Protein AF-A0AAN5DHG9-F1 (afdb_monomer_lite)

Structure (mmCIF, N/CA/C/O backbone):
data_AF-A0AAN5DHG9-F1
#
_entry.id   AF-A0AAN5DHG9-F1
#
loop_
_atom_site.group_PDB
_atom_site.id
_atom_site.type_symbol
_atom_site.label_atom_id
_atom_site.label_alt_id
_atom_site.label_comp_id
_atom_site.label_asym_id
_atom_site.label_entity_id
_atom_site.label_seq_id
_atom_site.pdbx_PDB_ins_code
_atom_site.Cartn_x
_atom_site.Cartn_y
_atom_site.Cartn_z
_atom_site.occupancy
_atom_site.B_iso_or_equiv
_atom_site.auth_seq_id
_atom_site.auth_comp_id
_atom_site.auth_asym_id
_atom_site.auth_atom_id
_atom_site.pdbx_PDB_model_num
ATOM 1 N N . CYS A 1 1 ? 14.564 15.124 -11.199 1.00 35.00 1 CYS A N 1
ATOM 2 C CA . CYS A 1 1 ? 15.441 14.955 -10.021 1.00 35.00 1 CYS A CA 1
ATOM 3 C C . CYS A 1 1 ? 16.744 14.303 -10.458 1.00 35.00 1 CYS A C 1
ATOM 5 O O . CYS A 1 1 ? 16.698 13.201 -10.985 1.00 35.00 1 CYS A O 1
ATOM 7 N N . SER A 1 2 ? 17.873 15.003 -10.308 1.00 35.84 2 SER A N 1
ATOM 8 C CA . SER A 1 2 ? 19.203 14.495 -10.669 1.00 35.84 2 SER A CA 1
ATOM 9 C C . SER A 1 2 ? 19.631 13.360 -9.742 1.00 35.84 2 SER A C 1
ATOM 11 O O . SER A 1 2 ? 19.879 13.602 -8.563 1.00 35.84 2 SER A O 1
ATOM 13 N N . SER A 1 3 ? 19.772 12.148 -10.279 1.00 39.44 3 SER A N 1
ATOM 14 C CA . SER A 1 3 ? 20.595 11.102 -9.669 1.00 39.44 3 SER A CA 1
ATOM 15 C C . SER A 1 3 ? 21.993 11.170 -10.281 1.00 39.44 3 SER 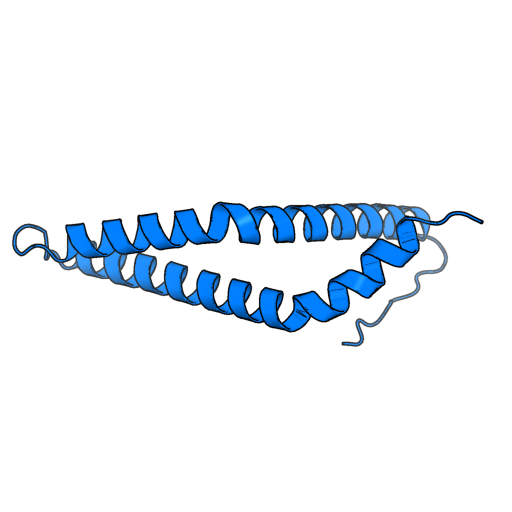A C 1
ATOM 17 O O . SER A 1 3 ? 22.143 11.076 -11.500 1.00 39.44 3 SER A O 1
ATOM 19 N N . LEU A 1 4 ? 23.007 11.355 -9.439 1.00 44.12 4 LEU A N 1
ATOM 20 C CA . LEU A 1 4 ? 24.419 11.328 -9.816 1.00 44.12 4 LEU A CA 1
ATOM 21 C C . LEU A 1 4 ? 24.761 9.962 -10.429 1.00 44.12 4 LEU A C 1
ATOM 23 O O . LEU A 1 4 ? 24.837 8.958 -9.725 1.00 44.12 4 LEU A O 1
ATOM 27 N N . VAL A 1 5 ? 24.949 9.932 -11.749 1.00 52.00 5 VAL A N 1
ATOM 28 C CA . VAL A 1 5 ? 25.437 8.758 -12.479 1.00 52.00 5 VAL A CA 1
ATOM 29 C C . VAL A 1 5 ? 26.946 8.682 -12.255 1.00 52.00 5 VAL A C 1
ATOM 31 O O . VAL A 1 5 ? 27.718 9.397 -12.890 1.00 52.00 5 VAL A O 1
ATOM 34 N N . PHE A 1 6 ? 27.365 7.848 -11.306 1.00 44.22 6 PHE A N 1
ATOM 35 C CA . PHE A 1 6 ? 28.765 7.465 -11.140 1.00 44.22 6 PHE A CA 1
ATOM 36 C C . PHE A 1 6 ? 29.171 6.623 -12.362 1.00 44.22 6 PHE A C 1
ATOM 38 O O . PHE A 1 6 ? 28.778 5.466 -12.479 1.00 44.22 6 PHE A O 1
ATOM 45 N N . GLN A 1 7 ? 29.910 7.209 -13.308 1.00 47.81 7 GLN A N 1
ATOM 46 C CA . GLN A 1 7 ? 30.444 6.477 -14.459 1.00 47.81 7 GLN A CA 1
ATOM 47 C C . GLN A 1 7 ? 31.719 5.720 -14.053 1.00 47.81 7 GLN A C 1
ATOM 49 O O . GLN A 1 7 ? 32.805 6.297 -14.022 1.00 47.81 7 GLN A O 1
ATOM 54 N N . LEU A 1 8 ? 31.595 4.422 -13.747 1.00 52.22 8 LEU A N 1
ATOM 55 C CA . LEU A 1 8 ? 32.736 3.501 -13.696 1.00 52.22 8 LEU A CA 1
ATOM 56 C C . LEU A 1 8 ? 32.983 2.909 -15.094 1.00 52.22 8 LEU A C 1
ATOM 58 O O . LEU A 1 8 ? 32.178 2.145 -15.617 1.00 52.22 8 LEU A O 1
ATOM 62 N N . SER A 1 9 ? 34.136 3.251 -15.670 1.00 51.41 9 SER A N 1
ATOM 63 C CA . SER A 1 9 ? 34.564 3.004 -17.061 1.00 51.41 9 SER A CA 1
ATOM 64 C C . SER A 1 9 ? 34.780 1.525 -17.462 1.00 51.41 9 SER A C 1
ATOM 66 O O . SER A 1 9 ? 35.195 1.253 -18.582 1.00 51.41 9 SER A O 1
ATOM 68 N N . ASN A 1 10 ? 34.538 0.545 -16.580 1.00 52.59 10 ASN A N 1
ATOM 69 C CA . ASN A 1 10 ? 34.810 -0.873 -16.883 1.00 52.59 10 ASN A CA 1
ATOM 70 C C . ASN A 1 10 ? 33.787 -1.873 -16.300 1.00 52.59 10 ASN A C 1
ATOM 72 O O . ASN A 1 10 ? 33.994 -3.078 -16.382 1.00 52.59 10 ASN A O 1
ATOM 76 N N . GLU A 1 11 ? 32.675 -1.386 -15.733 1.00 55.12 11 GLU A N 1
ATOM 77 C CA . GLU A 1 11 ? 31.570 -2.219 -15.215 1.00 55.12 11 GLU A CA 1
ATOM 78 C C . GLU A 1 11 ? 30.232 -1.922 -15.917 1.00 55.12 11 GLU A C 1
ATOM 80 O O . GLU A 1 11 ? 29.157 -2.190 -15.377 1.00 55.12 11 GLU A O 1
ATOM 85 N N . SER A 1 12 ? 30.282 -1.350 -17.127 1.00 65.12 12 SER A N 1
ATOM 86 C CA . SER A 1 12 ? 29.091 -0.834 -17.816 1.00 65.12 12 SER A CA 1
ATOM 87 C C . SER A 1 12 ? 28.023 -1.906 -18.019 1.00 65.12 12 SER A C 1
ATOM 89 O O . SER A 1 12 ? 26.863 -1.649 -17.743 1.00 65.12 12 SER A O 1
ATOM 91 N N . THR A 1 13 ? 28.397 -3.136 -18.382 1.00 68.25 13 THR A N 1
ATOM 92 C CA . THR A 1 13 ? 27.425 -4.210 -18.639 1.00 68.25 13 THR A CA 1
ATOM 93 C C . THR A 1 13 ? 26.659 -4.623 -17.383 1.00 68.25 13 THR A C 1
ATOM 95 O O . THR A 1 13 ? 25.461 -4.877 -17.445 1.00 68.25 13 THR A O 1
ATOM 98 N N . VAL A 1 14 ? 27.328 -4.685 -16.227 1.00 73.50 14 VAL A N 1
ATOM 99 C CA . VAL A 1 14 ? 26.668 -5.028 -14.957 1.00 73.50 14 VAL A CA 1
ATOM 100 C C . VAL A 1 14 ? 25.752 -3.884 -14.533 1.00 73.50 14 VAL A C 1
ATOM 102 O O . VAL A 1 14 ? 24.614 -4.123 -14.137 1.00 73.50 14 VAL A O 1
ATOM 105 N N . TYR A 1 15 ? 26.217 -2.643 -14.677 1.00 74.81 15 TYR A N 1
ATOM 106 C CA . TYR A 1 15 ? 25.416 -1.458 -14.390 1.00 74.81 15 TYR A CA 1
ATOM 107 C C . TYR A 1 15 ? 24.178 -1.351 -15.294 1.00 74.81 15 TYR A C 1
ATOM 109 O O . TYR A 1 15 ? 23.089 -1.070 -14.799 1.00 74.81 15 TYR A O 1
ATOM 117 N N . ASP A 1 16 ? 24.321 -1.629 -16.589 1.00 75.44 16 ASP A N 1
ATOM 118 C CA . ASP A 1 16 ? 23.231 -1.595 -17.566 1.00 75.44 16 ASP A CA 1
ATOM 119 C C . ASP A 1 16 ? 22.184 -2.677 -17.266 1.00 75.44 16 ASP A C 1
ATOM 121 O O . ASP A 1 16 ? 20.991 -2.384 -17.224 1.00 75.44 16 ASP A O 1
ATOM 125 N N . VAL A 1 17 ? 22.614 -3.897 -16.920 1.00 80.50 17 VAL A N 1
ATOM 126 C CA . VAL A 1 17 ? 21.699 -4.972 -16.497 1.00 80.50 17 VAL A CA 1
ATOM 127 C C . VAL A 1 17 ? 20.975 -4.612 -15.197 1.00 80.50 17 VAL A C 1
ATOM 129 O O . VAL A 1 17 ? 19.763 -4.803 -15.093 1.00 80.50 17 VAL A O 1
ATOM 132 N N . LEU A 1 18 ? 21.677 -4.062 -14.200 1.00 79.56 18 LEU A N 1
ATOM 133 C CA . LEU A 1 18 ? 21.047 -3.612 -12.954 1.00 79.56 18 LEU A CA 1
ATOM 134 C C . LEU A 1 18 ?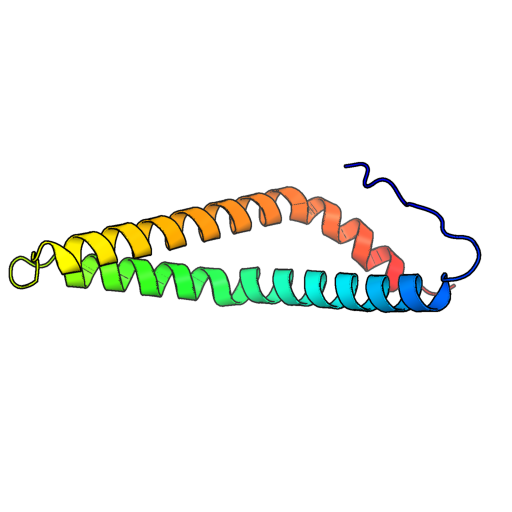 20.038 -2.487 -13.203 1.00 79.56 18 LEU A C 1
ATOM 136 O O . LEU A 1 18 ? 18.990 -2.450 -12.558 1.00 79.56 18 LEU A O 1
ATOM 140 N N . LYS A 1 19 ? 20.335 -1.588 -14.142 1.00 78.31 19 LYS A N 1
ATOM 141 C CA . LYS A 1 19 ? 19.449 -0.493 -14.535 1.00 78.31 19 LYS A CA 1
ATOM 142 C C . LYS A 1 19 ? 18.191 -1.003 -15.237 1.00 78.31 19 LYS A C 1
ATOM 144 O O . LYS A 1 19 ? 17.104 -0.528 -14.917 1.00 78.31 19 LYS A O 1
ATOM 149 N N . ASP A 1 20 ? 18.306 -1.981 -16.128 1.00 77.00 20 ASP A N 1
ATOM 150 C CA . ASP A 1 20 ? 17.150 -2.583 -16.803 1.00 77.00 20 ASP A CA 1
ATOM 151 C C . ASP A 1 20 ? 16.260 -3.366 -15.833 1.00 77.00 20 ASP A C 1
ATOM 153 O O . ASP A 1 20 ? 15.030 -3.258 -15.880 1.00 77.00 20 ASP A O 1
ATOM 157 N N . ILE A 1 21 ? 16.870 -4.087 -14.888 1.00 79.94 21 ILE A N 1
ATOM 158 C CA . ILE A 1 21 ? 16.147 -4.748 -13.797 1.00 79.94 21 ILE A CA 1
ATOM 159 C C . ILE A 1 21 ? 15.413 -3.702 -12.950 1.00 79.94 21 ILE A C 1
ATOM 161 O O . ILE A 1 21 ? 14.214 -3.845 -12.719 1.00 79.94 21 ILE A O 1
ATOM 165 N N . ALA A 1 22 ? 16.095 -2.632 -12.531 1.00 74.88 22 ALA A N 1
ATOM 166 C CA . ALA A 1 22 ? 15.491 -1.565 -11.734 1.00 74.88 22 ALA A CA 1
ATOM 167 C C . ALA A 1 22 ? 14.306 -0.901 -12.454 1.00 74.88 22 ALA A C 1
ATOM 169 O O . ALA A 1 22 ? 13.250 -0.737 -11.849 1.00 74.88 22 ALA A O 1
ATOM 170 N N . ASN A 1 23 ? 14.436 -0.602 -13.751 1.00 75.06 23 ASN A N 1
ATOM 171 C CA . ASN A 1 23 ? 13.346 -0.035 -14.550 1.00 75.06 23 ASN A CA 1
ATOM 172 C C . ASN A 1 23 ? 12.145 -0.989 -14.648 1.00 75.06 23 ASN A C 1
ATOM 174 O O . ASN A 1 23 ? 11.004 -0.562 -14.489 1.00 75.06 23 ASN A O 1
ATOM 178 N N . THR A 1 24 ? 12.397 -2.284 -14.858 1.00 78.00 24 THR A N 1
ATOM 179 C CA . THR A 1 24 ? 11.335 -3.301 -14.945 1.00 78.00 24 THR A CA 1
ATOM 180 C C . THR A 1 24 ? 10.590 -3.445 -13.616 1.00 78.00 24 THR A C 1
ATOM 182 O O . THR A 1 24 ? 9.363 -3.562 -13.591 1.00 78.00 24 THR A O 1
ATOM 185 N N . PHE A 1 25 ? 11.322 -3.419 -12.498 1.00 78.69 25 PHE A N 1
ATOM 186 C CA . PHE A 1 25 ? 10.727 -3.449 -11.164 1.00 78.69 25 PHE A CA 1
ATOM 187 C C . PHE A 1 25 ? 9.928 -2.185 -10.860 1.00 78.69 25 PHE A C 1
ATOM 189 O O . PHE A 1 25 ? 8.849 -2.302 -10.284 1.00 78.69 25 PHE A O 1
ATOM 196 N N . ASP A 1 26 ? 10.415 -1.009 -11.257 1.00 76.62 26 ASP A N 1
ATOM 197 C CA . ASP A 1 26 ? 9.695 0.252 -11.077 1.00 76.62 26 ASP A CA 1
ATOM 198 C C . ASP A 1 26 ? 8.366 0.245 -11.845 1.00 76.62 26 ASP A C 1
ATOM 200 O O . ASP A 1 26 ? 7.328 0.549 -11.257 1.00 76.62 26 ASP A O 1
ATOM 204 N N . ASP A 1 27 ? 8.358 -0.179 -13.113 1.00 74.25 27 ASP A N 1
ATOM 205 C CA . ASP A 1 27 ? 7.125 -0.278 -13.905 1.00 74.25 27 ASP A CA 1
ATOM 206 C C . ASP A 1 27 ? 6.140 -1.282 -13.289 1.00 74.25 27 ASP A C 1
ATOM 208 O O . ASP A 1 27 ? 4.965 -0.965 -13.078 1.00 74.25 27 ASP A O 1
ATOM 212 N N . PHE A 1 28 ? 6.614 -2.482 -12.927 1.00 81.88 28 PHE A N 1
ATOM 213 C CA . PHE A 1 28 ? 5.783 -3.478 -12.246 1.00 81.88 28 PHE A CA 1
ATOM 214 C C . PHE A 1 28 ? 5.215 -2.938 -10.930 1.00 81.88 28 PHE A C 1
ATOM 216 O O . PHE A 1 28 ? 4.035 -3.137 -10.639 1.00 81.88 28 PHE A O 1
ATOM 223 N N . PHE A 1 29 ? 6.032 -2.236 -10.144 1.00 79.50 29 PHE A N 1
ATOM 224 C CA . PHE A 1 29 ? 5.624 -1.660 -8.871 1.00 79.50 29 PHE A CA 1
ATOM 225 C C . PHE A 1 29 ? 4.550 -0.587 -9.054 1.00 79.50 29 PHE A C 1
ATOM 227 O O . PHE A 1 29 ? 3.592 -0.564 -8.285 1.00 79.50 29 PHE A O 1
ATOM 234 N N . VAL A 1 30 ? 4.658 0.261 -10.081 1.00 78.38 30 VAL A N 1
ATOM 235 C CA . VAL A 1 30 ? 3.641 1.275 -10.400 1.00 78.38 30 VAL A CA 1
ATOM 236 C C . VAL A 1 30 ? 2.306 0.616 -10.739 1.00 78.38 30 VAL A C 1
ATOM 238 O O . VAL A 1 30 ? 1.292 0.970 -10.136 1.00 78.38 30 VAL A O 1
ATOM 241 N N . TYR A 1 31 ? 2.289 -0.375 -11.637 1.00 79.44 31 TYR A N 1
ATOM 242 C CA . TYR A 1 31 ? 1.056 -1.099 -11.969 1.00 79.44 31 TYR A CA 1
ATOM 243 C C . TYR A 1 31 ? 0.491 -1.844 -10.756 1.00 79.44 31 TYR A C 1
ATOM 245 O O . TYR A 1 31 ? -0.710 -1.784 -10.494 1.00 79.44 31 TYR A O 1
ATOM 253 N N . PHE A 1 32 ? 1.347 -2.510 -9.981 1.00 82.50 32 PHE A N 1
ATOM 254 C CA . PHE A 1 32 ? 0.937 -3.200 -8.765 1.00 82.50 32 PHE A CA 1
ATOM 255 C C . PHE A 1 32 ? 0.294 -2.236 -7.767 1.00 82.50 32 PHE A C 1
ATOM 257 O O . PHE A 1 32 ? -0.774 -2.533 -7.241 1.00 82.50 32 PHE A O 1
ATOM 264 N N . LEU A 1 33 ? 0.894 -1.069 -7.529 1.00 81.69 33 LEU A N 1
ATOM 265 C CA . LEU A 1 33 ? 0.357 -0.090 -6.590 1.00 81.69 33 LEU A CA 1
ATOM 266 C C . LEU A 1 33 ? -0.988 0.475 -7.074 1.00 81.69 33 LEU A C 1
ATOM 268 O O . LEU A 1 33 ? -1.939 0.523 -6.305 1.00 81.69 33 LEU A O 1
ATOM 272 N N . LEU A 1 34 ? -1.103 0.792 -8.363 1.00 80.50 34 LEU A N 1
ATOM 273 C CA . LEU A 1 34 ? -2.308 1.366 -8.967 1.00 80.50 34 LEU A CA 1
ATOM 274 C C . LEU A 1 34 ? -3.511 0.409 -8.897 1.00 80.50 34 LEU A C 1
ATOM 276 O O . LEU A 1 34 ? -4.628 0.833 -8.605 1.00 80.50 34 LEU A O 1
ATOM 280 N N . PHE A 1 35 ? -3.289 -0.891 -9.121 1.00 83.69 35 PHE A N 1
ATOM 281 C CA . PHE A 1 35 ? -4.359 -1.892 -9.076 1.00 83.69 35 PHE A CA 1
ATOM 282 C C . PHE A 1 35 ? -4.584 -2.487 -7.684 1.00 83.69 35 PHE A C 1
ATOM 284 O O . PHE A 1 35 ? -5.732 -2.661 -7.286 1.00 83.69 35 PHE A O 1
ATOM 291 N N . VAL A 1 36 ? -3.526 -2.817 -6.940 1.00 86.00 36 VAL A N 1
ATOM 292 C CA . VAL A 1 36 ? -3.601 -3.540 -5.655 1.00 86.00 36 VAL A CA 1
ATOM 293 C C . VAL A 1 36 ? -3.657 -2.584 -4.459 1.00 86.00 36 VAL A C 1
ATOM 295 O O . VAL A 1 36 ? -4.296 -2.901 -3.454 1.00 86.00 36 VAL A O 1
ATOM 298 N N . GLY A 1 37 ? -3.061 -1.395 -4.567 1.00 84.81 37 GLY A N 1
ATOM 299 C CA . GLY A 1 37 ? -3.058 -0.358 -3.529 1.00 84.81 37 GLY A CA 1
ATOM 300 C C . GLY A 1 37 ? -4.452 -0.022 -2.990 1.00 84.81 37 GLY A C 1
ATOM 301 O O . GLY A 1 37 ? -4.652 -0.124 -1.773 1.00 84.81 37 GLY A O 1
ATOM 302 N N . PRO A 1 38 ? -5.461 0.245 -3.845 1.00 85.19 38 PRO A N 1
ATOM 303 C CA . PRO A 1 38 ? -6.826 0.507 -3.394 1.00 85.19 38 PRO A CA 1
ATOM 304 C C . PRO A 1 38 ? -7.423 -0.638 -2.563 1.00 85.19 38 PRO A C 1
ATOM 306 O O . PRO A 1 38 ? -8.065 -0.391 -1.541 1.00 85.19 38 PRO A O 1
ATOM 309 N N . PHE A 1 39 ? -7.172 -1.899 -2.937 1.00 90.12 39 PHE A N 1
ATOM 310 C CA . PHE A 1 39 ? -7.650 -3.057 -2.172 1.00 90.12 39 PHE A CA 1
ATOM 311 C C . PHE A 1 39 ? -6.977 -3.160 -0.802 1.00 90.12 39 PHE A C 1
ATOM 313 O O . PHE A 1 39 ? -7.648 -3.468 0.184 1.00 90.12 39 PHE A O 1
ATOM 320 N N . ILE A 1 40 ? -5.677 -2.862 -0.717 1.00 89.06 40 ILE A N 1
ATOM 321 C CA . ILE A 1 40 ? -4.943 -2.849 0.555 1.00 89.06 40 ILE A CA 1
ATOM 322 C C . ILE A 1 40 ? -5.488 -1.752 1.480 1.00 89.06 40 ILE A C 1
ATOM 324 O O . ILE A 1 40 ? -5.654 -1.986 2.680 1.00 89.06 40 ILE A O 1
ATOM 328 N N . VAL A 1 41 ? -5.816 -0.573 0.942 1.00 90.00 41 VAL A N 1
ATOM 329 C CA . VAL A 1 41 ? -6.438 0.513 1.718 1.00 90.00 41 VAL A CA 1
ATOM 330 C C . VAL A 1 41 ? -7.806 0.079 2.246 1.00 90.00 41 VAL A C 1
ATOM 332 O O . VAL A 1 41 ? -8.069 0.216 3.440 1.00 90.00 41 VAL A O 1
ATOM 335 N N . VAL A 1 42 ? -8.660 -0.510 1.403 1.00 92.19 42 VAL A N 1
ATOM 336 C CA . VAL A 1 42 ? -9.984 -1.001 1.823 1.00 92.19 42 VAL A CA 1
ATOM 337 C C . VAL A 1 42 ? -9.863 -2.074 2.908 1.00 92.19 42 VAL A C 1
ATOM 339 O O . VAL A 1 42 ? -10.569 -2.006 3.916 1.00 92.19 42 VAL A O 1
ATOM 342 N N . ALA A 1 43 ? -8.944 -3.030 2.752 1.00 91.62 43 ALA A N 1
ATOM 343 C CA . ALA A 1 43 ? -8.711 -4.082 3.738 1.00 91.62 43 ALA A CA 1
ATOM 344 C C . ALA A 1 43 ? -8.258 -3.516 5.095 1.00 91.62 43 ALA A C 1
ATOM 346 O O . ALA A 1 43 ? -8.779 -3.915 6.139 1.00 91.62 43 ALA A O 1
ATOM 347 N N . ASN A 1 44 ? -7.342 -2.544 5.095 1.00 91.56 44 ASN A N 1
ATOM 348 C CA . ASN A 1 44 ? -6.865 -1.898 6.318 1.00 91.56 44 ASN A CA 1
ATOM 349 C C . ASN A 1 44 ? -7.943 -1.021 6.978 1.00 91.56 44 ASN A C 1
ATOM 351 O O . ASN A 1 44 ? -8.074 -1.027 8.203 1.00 91.56 44 ASN A O 1
ATOM 355 N N . VAL A 1 45 ? -8.773 -0.319 6.198 1.00 91.38 45 VAL A N 1
ATOM 356 C CA . VAL A 1 45 ? -9.936 0.419 6.724 1.00 91.38 45 VAL A CA 1
ATOM 357 C C . VAL A 1 45 ? -10.949 -0.533 7.359 1.00 91.38 45 VAL A C 1
ATOM 359 O O . VAL A 1 45 ? -11.456 -0.260 8.448 1.00 91.38 45 VAL A O 1
ATOM 362 N N . PHE A 1 46 ? -11.202 -1.682 6.733 1.00 92.69 46 PHE A N 1
ATOM 363 C CA . PHE A 1 46 ? -12.077 -2.709 7.290 1.00 92.69 46 PHE A CA 1
ATOM 364 C C . PHE A 1 46 ? -11.516 -3.302 8.591 1.00 92.69 46 PHE A C 1
ATOM 366 O O . PHE A 1 46 ? -12.250 -3.443 9.572 1.00 92.69 46 PHE A O 1
ATOM 373 N N . ALA A 1 47 ? -10.208 -3.568 8.648 1.00 89.75 47 ALA A N 1
ATOM 374 C CA . ALA A 1 47 ? -9.534 -4.013 9.865 1.00 89.75 47 ALA A CA 1
ATOM 375 C C . ALA A 1 47 ? -9.669 -2.980 10.997 1.00 89.75 47 ALA A C 1
ATOM 377 O O . ALA A 1 47 ? -10.059 -3.334 12.110 1.00 89.75 47 ALA A O 1
ATOM 378 N N . MET A 1 48 ? -9.445 -1.692 10.709 1.00 89.75 48 MET A N 1
ATOM 379 C CA . MET A 1 48 ? -9.665 -0.614 11.681 1.00 89.75 48 MET A CA 1
ATOM 380 C C . MET A 1 48 ? -11.116 -0.562 12.171 1.00 89.75 48 MET A C 1
ATOM 382 O O . MET A 1 48 ? -11.355 -0.406 13.370 1.00 89.75 48 MET A O 1
ATOM 386 N N . PHE A 1 49 ? -12.094 -0.738 11.276 1.00 89.69 49 PHE A N 1
ATOM 387 C CA . PHE A 1 49 ? -13.508 -0.755 11.649 1.00 89.69 49 PHE A CA 1
ATOM 388 C C . PHE A 1 49 ? -13.830 -1.906 12.612 1.00 89.69 49 PHE A C 1
ATOM 390 O O . PHE A 1 49 ? -14.488 -1.687 13.633 1.00 89.69 49 PHE A O 1
ATOM 397 N N . ILE A 1 50 ? -13.319 -3.112 12.350 1.00 89.06 50 ILE A N 1
ATOM 398 C CA . ILE A 1 50 ? -13.499 -4.270 13.238 1.00 89.06 50 ILE A CA 1
ATOM 399 C C . ILE A 1 50 ? -12.847 -4.019 14.601 1.00 89.06 50 ILE A C 1
ATOM 401 O O . ILE A 1 50 ? -13.490 -4.219 15.633 1.00 89.06 50 ILE A O 1
ATOM 405 N N . LEU A 1 51 ? -11.603 -3.536 14.616 1.00 86.50 51 LEU A N 1
ATOM 406 C CA . LEU A 1 51 ? -10.844 -3.284 15.845 1.00 86.50 51 LEU A CA 1
ATOM 407 C C . LEU A 1 51 ? -11.439 -2.144 16.689 1.00 86.50 51 LEU A C 1
ATOM 409 O O . LEU A 1 51 ? -11.238 -2.100 17.901 1.00 86.50 51 LEU A O 1
ATOM 413 N N . SER A 1 52 ? -12.218 -1.241 16.083 1.00 82.38 52 SER A N 1
ATOM 414 C CA . SER A 1 52 ? -12.882 -0.139 16.794 1.00 82.38 52 SER A CA 1
ATOM 415 C C . SER A 1 52 ? -14.082 -0.571 17.658 1.00 82.38 52 SER A C 1
ATOM 417 O O . SER A 1 52 ? -14.538 0.204 18.518 1.00 82.38 52 SER A O 1
ATOM 419 N N . ARG A 1 53 ? -14.584 -1.805 17.467 1.00 86.56 53 ARG A N 1
ATOM 420 C CA . ARG A 1 53 ? -15.706 -2.372 18.232 1.00 86.56 53 ARG A CA 1
ATOM 421 C C . ARG A 1 53 ? -15.353 -2.492 19.716 1.00 86.56 53 ARG A C 1
ATOM 423 O O . ARG A 1 53 ? -14.243 -2.867 20.078 1.00 86.56 53 ARG A O 1
ATOM 430 N N . LYS A 1 54 ? -16.326 -2.186 20.587 1.00 72.44 54 LYS A N 1
ATOM 431 C CA . LYS A 1 54 ? -16.153 -2.111 22.055 1.00 72.44 54 LYS A CA 1
ATOM 432 C C . LYS A 1 54 ? -15.507 -3.360 22.664 1.00 72.44 54 LYS A C 1
ATOM 434 O O . LYS A 1 54 ? -14.716 -3.225 23.586 1.00 72.44 54 LYS A O 1
ATOM 439 N N . GLU A 1 55 ? -15.819 -4.536 22.132 1.00 77.75 55 GLU A N 1
ATOM 440 C CA . GLU A 1 55 ? -15.338 -5.830 22.635 1.00 77.75 55 GLU A CA 1
ATOM 441 C C . GLU A 1 55 ? -13.850 -6.085 22.350 1.00 77.75 55 GLU A C 1
ATOM 443 O O . GLU A 1 55 ? -13.217 -6.889 23.024 1.00 77.75 55 GLU A O 1
ATOM 448 N N . LEU A 1 56 ? -13.272 -5.374 21.377 1.00 75.44 56 LEU A N 1
ATOM 449 C CA . LEU A 1 56 ? -11.905 -5.573 20.892 1.00 75.44 56 LEU A CA 1
ATOM 450 C C . LEU A 1 56 ? -10.973 -4.405 21.234 1.00 75.44 56 LEU A C 1
ATOM 452 O O . LEU A 1 56 ? -9.829 -4.410 20.785 1.00 75.44 56 LEU A O 1
ATOM 456 N N . ARG A 1 57 ? -11.401 -3.429 22.049 1.00 78.25 57 ARG A N 1
ATOM 457 C CA . ARG A 1 57 ? -10.560 -2.299 22.497 1.00 78.25 57 ARG A CA 1
ATOM 458 C C . ARG A 1 57 ? -9.560 -2.710 23.577 1.00 78.25 57 ARG A C 1
ATOM 460 O O . AR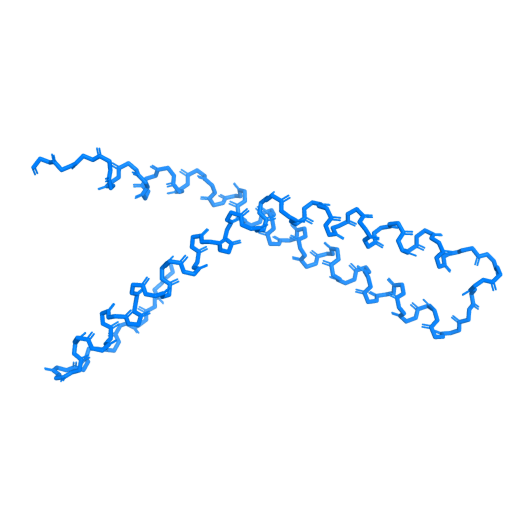G A 1 57 ? -9.571 -2.200 24.693 1.00 78.25 57 ARG A O 1
ATOM 467 N N . THR A 1 58 ? -8.681 -3.639 23.237 1.00 86.25 58 THR A N 1
ATOM 468 C CA . THR A 1 58 ? -7.481 -3.925 24.017 1.00 86.25 58 THR A CA 1
ATOM 469 C C . THR A 1 58 ? -6.353 -2.992 23.560 1.00 86.25 58 THR A C 1
ATOM 471 O O . THR A 1 58 ? -6.336 -2.564 22.401 1.00 86.25 58 THR A O 1
ATOM 474 N N . PRO A 1 59 ? -5.387 -2.660 24.432 1.00 85.00 59 PRO A N 1
ATOM 475 C CA . PRO A 1 59 ? -4.263 -1.797 24.061 1.00 85.00 59 PRO 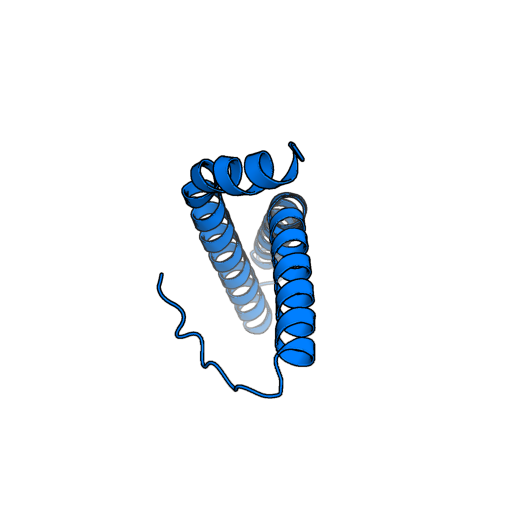A CA 1
ATOM 476 C C . PRO A 1 59 ? -3.462 -2.357 22.873 1.00 85.00 59 PRO A C 1
ATOM 478 O O . PRO A 1 59 ? -3.045 -1.600 22.001 1.00 85.00 59 PRO A O 1
ATOM 481 N N . TYR A 1 60 ? -3.329 -3.683 22.775 1.00 85.25 60 TYR A N 1
ATOM 482 C CA . TYR A 1 60 ? -2.688 -4.355 21.639 1.00 85.25 60 TYR A CA 1
ATOM 483 C C . TYR A 1 60 ? -3.437 -4.131 20.319 1.00 85.25 60 TYR A C 1
ATOM 485 O O . TYR A 1 60 ? -2.832 -3.780 19.308 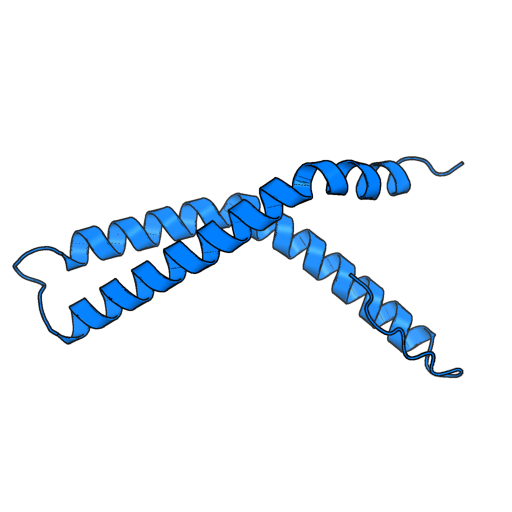1.00 85.25 60 TYR A O 1
ATOM 493 N N . ASN A 1 61 ? -4.763 -4.257 20.330 1.00 86.94 61 ASN A N 1
ATOM 494 C CA . ASN A 1 61 ? -5.594 -4.028 19.147 1.00 86.94 61 ASN A CA 1
ATOM 495 C C . ASN A 1 61 ? -5.594 -2.559 18.708 1.00 86.94 61 ASN A C 1
ATOM 497 O O . ASN A 1 61 ? -5.716 -2.264 17.520 1.00 86.94 61 ASN A O 1
ATOM 501 N N . MET A 1 62 ? -5.396 -1.634 19.649 1.00 84.88 62 MET A N 1
ATOM 502 C CA . MET A 1 62 ? -5.242 -0.215 19.346 1.00 84.88 62 MET A CA 1
ATOM 503 C C . MET A 1 62 ? -3.937 0.066 18.584 1.00 84.88 62 MET A C 1
ATOM 505 O O . MET A 1 62 ? -3.945 0.849 17.637 1.00 84.88 62 MET A O 1
ATOM 509 N N . ILE A 1 63 ? -2.840 -0.624 18.923 1.00 89.94 63 ILE A N 1
ATOM 510 C CA . ILE A 1 63 ? -1.570 -0.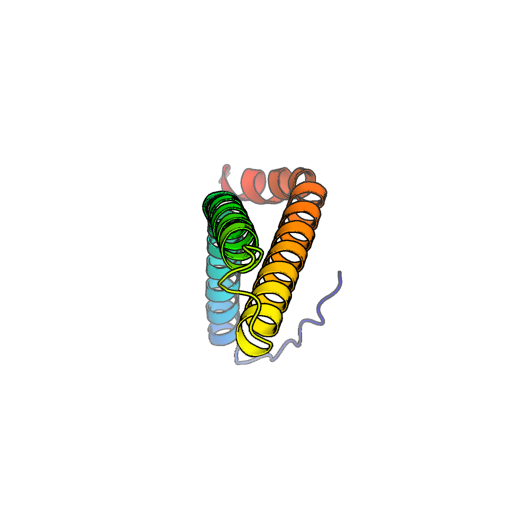544 18.178 1.00 89.94 63 ILE A CA 1
ATOM 511 C C . ILE A 1 63 ? -1.752 -1.069 16.749 1.00 89.94 63 ILE A C 1
ATOM 513 O O . ILE A 1 63 ? -1.305 -0.425 15.800 1.00 89.94 63 ILE A O 1
ATOM 517 N N . PHE A 1 64 ? -2.459 -2.190 16.575 1.00 88.56 64 PHE A N 1
ATOM 518 C CA . PHE A 1 64 ? -2.768 -2.715 15.241 1.00 88.56 64 PHE A CA 1
ATOM 519 C C . PHE A 1 64 ? -3.622 -1.751 14.412 1.00 88.56 64 PHE A C 1
ATOM 521 O O . PHE A 1 64 ? -3.361 -1.575 13.224 1.00 88.56 64 PHE A O 1
ATOM 528 N N . ALA A 1 65 ? -4.587 -1.067 15.031 1.00 88.62 65 ALA A N 1
ATOM 529 C CA . ALA A 1 65 ? -5.379 -0.050 14.346 1.00 88.62 65 ALA A CA 1
ATOM 530 C C . ALA A 1 65 ? -4.523 1.149 13.894 1.00 88.62 65 ALA A C 1
ATOM 532 O O . ALA A 1 65 ? -4.678 1.620 12.771 1.00 88.62 65 ALA A O 1
ATOM 533 N N . VAL A 1 66 ? -3.576 1.609 14.721 1.00 89.62 66 VAL A N 1
ATOM 534 C CA . VAL A 1 66 ? -2.632 2.681 14.348 1.00 89.62 66 VAL A CA 1
ATOM 535 C C . VAL A 1 66 ? -1.686 2.232 13.231 1.00 89.62 66 VAL A C 1
ATOM 537 O O . VAL A 1 66 ? -1.400 3.004 12.318 1.00 89.62 66 VAL A O 1
ATOM 540 N N . MET A 1 67 ? -1.231 0.978 13.255 1.00 91.31 67 MET A N 1
ATOM 541 C CA . MET A 1 67 ? -0.396 0.416 12.191 1.00 91.31 67 MET A CA 1
ATOM 542 C C . MET A 1 67 ? -1.152 0.345 10.857 1.00 91.31 67 MET A C 1
ATOM 544 O O . MET A 1 67 ? -0.609 0.751 9.830 1.00 91.31 67 MET A O 1
ATOM 548 N N . ALA A 1 68 ? -2.410 -0.103 10.879 1.00 90.00 68 ALA A N 1
ATOM 549 C CA . ALA A 1 68 ? -3.278 -0.123 9.703 1.00 90.00 68 ALA A CA 1
ATOM 550 C C . ALA A 1 68 ? -3.535 1.295 9.164 1.00 90.00 68 ALA A C 1
ATOM 552 O O . ALA A 1 68 ? -3.464 1.519 7.956 1.00 90.00 68 ALA A O 1
ATOM 553 N N . LEU A 1 69 ? -3.745 2.275 10.052 1.00 90.69 69 LEU A N 1
ATOM 554 C CA . LEU A 1 69 ? -3.876 3.685 9.677 1.00 90.69 69 LEU A CA 1
ATOM 555 C C . LEU A 1 69 ? -2.612 4.198 8.983 1.00 90.69 69 LEU A C 1
ATOM 557 O O . LEU A 1 69 ? -2.702 4.820 7.926 1.00 90.69 69 LEU A O 1
ATOM 561 N N . ASN A 1 70 ? -1.438 3.913 9.547 1.00 91.94 70 ASN A N 1
ATOM 562 C CA . ASN A 1 70 ? -0.165 4.329 8.966 1.00 91.94 70 ASN A CA 1
ATOM 563 C C . ASN A 1 70 ? 0.038 3.737 7.561 1.00 91.94 70 ASN A C 1
ATOM 565 O O . ASN A 1 70 ? 0.463 4.446 6.651 1.00 91.94 70 ASN A O 1
ATOM 569 N N . GLN A 1 71 ? -0.326 2.465 7.354 1.00 88.81 71 GLN A N 1
ATOM 570 C CA . GLN A 1 71 ? -0.271 1.855 6.024 1.00 88.81 71 GLN A CA 1
ATOM 571 C C . GLN A 1 71 ? -1.233 2.518 5.034 1.00 88.81 71 GLN A C 1
ATOM 573 O O . GLN A 1 71 ? -0.823 2.817 3.913 1.00 88.81 71 GLN A O 1
ATOM 578 N N . CYS A 1 72 ? -2.473 2.812 5.442 1.00 89.25 72 CYS A N 1
ATOM 579 C CA . CYS A 1 72 ? -3.421 3.540 4.595 1.00 89.25 72 CYS A CA 1
ATOM 580 C C . CYS A 1 72 ? -2.869 4.902 4.161 1.00 89.25 72 CYS A C 1
ATOM 582 O O . CYS A 1 72 ? -2.926 5.231 2.979 1.00 89.25 72 CYS A O 1
ATOM 584 N N . VAL A 1 73 ? -2.318 5.683 5.097 1.00 90.00 73 VAL A N 1
ATOM 585 C CA . VAL A 1 73 ? -1.752 7.009 4.801 1.00 90.00 73 VAL A CA 1
ATOM 586 C C . VAL A 1 73 ? -0.568 6.894 3.845 1.00 90.00 73 VAL A C 1
ATOM 588 O O . VAL A 1 73 ? -0.499 7.633 2.868 1.00 90.00 73 VAL A O 1
ATOM 591 N N . HIS A 1 74 ? 0.340 5.948 4.086 1.00 88.81 74 HIS A N 1
ATOM 592 C CA . HIS A 1 74 ? 1.516 5.765 3.241 1.00 88.81 74 HIS A CA 1
ATOM 593 C C . HIS A 1 74 ? 1.145 5.390 1.798 1.00 88.81 74 HIS A C 1
ATOM 595 O O . HIS A 1 74 ? 1.694 5.964 0.857 1.00 88.81 74 HIS A O 1
ATOM 601 N N . ILE A 1 75 ? 0.195 4.464 1.618 1.00 86.69 75 ILE A N 1
ATOM 602 C CA . ILE A 1 75 ? -0.273 4.042 0.289 1.00 86.69 75 ILE A CA 1
ATOM 603 C C . ILE A 1 75 ? -1.007 5.188 -0.407 1.00 86.69 75 ILE A C 1
ATOM 605 O O . ILE A 1 75 ? -0.661 5.514 -1.536 1.00 86.69 75 ILE A O 1
ATOM 609 N N . LEU A 1 76 ? -1.922 5.878 0.282 1.00 84.94 76 LEU A N 1
ATOM 610 C CA . LEU A 1 76 ? -2.636 7.025 -0.288 1.00 84.94 76 LEU A CA 1
ATOM 611 C C . LEU A 1 76 ? -1.686 8.150 -0.714 1.00 84.94 76 LEU A C 1
ATOM 613 O O . LEU A 1 76 ? -1.844 8.709 -1.795 1.00 84.94 76 LEU A O 1
ATOM 617 N N . CYS A 1 77 ? -0.677 8.480 0.097 1.00 86.62 77 CYS A N 1
ATOM 618 C CA . CYS A 1 77 ? 0.323 9.479 -0.279 1.00 86.62 77 CYS A CA 1
ATOM 619 C C . CYS A 1 77 ? 1.108 9.061 -1.530 1.00 86.62 77 CYS A C 1
ATOM 621 O O . CYS A 1 77 ? 1.328 9.894 -2.410 1.00 86.62 77 CYS A O 1
ATOM 623 N N . ARG A 1 78 ? 1.509 7.787 -1.626 1.00 82.00 78 ARG A N 1
ATOM 624 C CA . ARG A 1 78 ? 2.208 7.233 -2.796 1.00 82.00 78 ARG A CA 1
ATOM 625 C C . ARG A 1 78 ? 1.324 7.223 -4.046 1.00 82.00 78 ARG A C 1
ATOM 627 O O . ARG A 1 78 ? 1.799 7.637 -5.100 1.00 82.00 78 ARG A O 1
ATOM 634 N N . ASP A 1 79 ? 0.060 6.828 -3.925 1.00 78.62 79 ASP A N 1
ATOM 635 C CA . ASP A 1 79 ? -0.911 6.831 -5.026 1.00 78.62 79 ASP A CA 1
ATOM 636 C C . ASP A 1 79 ? -1.157 8.251 -5.544 1.00 78.62 79 ASP A C 1
ATOM 638 O O . ASP A 1 79 ? -1.103 8.489 -6.748 1.00 78.62 79 ASP A O 1
ATOM 642 N N . ILE A 1 80 ? -1.340 9.229 -4.646 1.00 80.62 80 ILE A N 1
ATOM 643 C CA . ILE A 1 80 ? -1.507 10.644 -5.015 1.00 80.62 80 ILE A CA 1
ATOM 644 C C . ILE A 1 80 ? -0.255 11.176 -5.723 1.00 80.62 80 ILE A C 1
ATOM 646 O O . ILE A 1 80 ? -0.362 11.883 -6.725 1.00 80.62 80 ILE A O 1
ATOM 650 N N . GLN A 1 81 ? 0.941 10.843 -5.228 1.00 81.06 81 GLN A N 1
ATOM 651 C CA . GLN A 1 81 ? 2.196 11.220 -5.884 1.00 81.06 81 GLN A CA 1
ATOM 652 C C . GLN A 1 81 ? 2.292 10.624 -7.289 1.00 81.06 81 GLN A C 1
ATOM 654 O O . GLN A 1 81 ? 2.626 11.342 -8.231 1.00 81.06 81 GLN A O 1
ATOM 659 N N . LEU A 1 82 ? 1.946 9.348 -7.458 1.00 72.75 82 LEU A N 1
ATOM 660 C CA . LEU A 1 82 ? 1.929 8.699 -8.766 1.00 72.75 82 LEU A CA 1
ATOM 661 C C . LEU A 1 82 ? 0.893 9.325 -9.700 1.00 72.75 82 LEU A C 1
ATOM 663 O O . LEU A 1 82 ? 1.223 9.589 -10.849 1.00 72.75 82 LEU A O 1
ATOM 667 N N . TRP A 1 83 ? -0.303 9.663 -9.214 1.00 69.44 83 TRP A N 1
ATOM 668 C CA . TRP A 1 83 ? -1.331 10.356 -10.003 1.00 69.44 83 TRP A CA 1
ATOM 669 C C . TRP A 1 83 ? -0.897 11.744 -10.463 1.00 69.44 83 TRP A C 1
ATOM 671 O O . TRP A 1 83 ? -1.132 12.116 -11.609 1.00 69.44 83 TRP A O 1
ATOM 681 N N . ASN A 1 84 ? -0.198 12.489 -9.610 1.00 69.56 84 ASN A N 1
ATOM 682 C CA . ASN A 1 84 ? 0.360 13.786 -9.987 1.00 69.56 84 ASN A CA 1
ATOM 683 C C . ASN A 1 84 ? 1.516 13.662 -10.991 1.00 69.56 84 ASN A C 1
ATOM 685 O O . ASN A 1 84 ? 1.784 14.604 -11.730 1.00 69.56 84 ASN A O 1
ATOM 689 N N . THR A 1 85 ? 2.180 12.504 -11.039 1.00 67.25 85 THR A N 1
ATOM 690 C CA . THR A 1 85 ? 3.266 12.218 -11.990 1.00 67.25 85 THR A CA 1
ATOM 691 C C . THR A 1 85 ? 2.758 11.507 -13.259 1.00 67.25 85 THR A C 1
ATOM 693 O O . THR A 1 85 ? 3.444 11.500 -14.276 1.00 67.25 85 THR A O 1
ATOM 696 N N . ALA A 1 86 ? 1.530 10.966 -13.247 1.00 55.78 86 ALA A N 1
ATOM 697 C CA . ALA A 1 86 ? 0.846 10.296 -14.360 1.00 55.78 86 ALA A CA 1
ATOM 698 C C . ALA A 1 86 ? 0.829 11.073 -15.695 1.00 55.78 86 ALA A C 1
ATOM 700 O O . ALA A 1 86 ? 1.061 10.435 -16.725 1.00 55.78 86 ALA A O 1
ATOM 701 N N . PRO A 1 87 ? 0.625 12.409 -15.745 1.00 52.59 87 PRO A N 1
ATOM 702 C CA . PRO A 1 87 ? 0.713 13.134 -17.016 1.00 52.59 87 PRO A CA 1
ATOM 703 C C . PRO A 1 87 ? 2.116 13.091 -17.653 1.00 52.59 87 PRO A C 1
ATOM 705 O O . PRO A 1 87 ? 2.227 13.254 -18.864 1.00 52.59 87 PRO A O 1
ATOM 708 N N . ASP A 1 88 ? 3.170 12.808 -16.879 1.00 52.59 88 ASP A N 1
ATOM 709 C CA . ASP A 1 88 ? 4.558 12.699 -17.357 1.00 52.59 88 ASP A CA 1
ATOM 710 C C . ASP A 1 88 ? 4.914 11.264 -17.815 1.00 52.59 88 ASP A C 1
ATOM 712 O O . ASP A 1 88 ? 5.793 11.049 -18.653 1.00 52.59 88 ASP A O 1
ATOM 716 N N . PHE A 1 89 ? 4.173 10.249 -17.345 1.00 51.25 89 PHE A N 1
ATOM 717 C CA . PHE A 1 89 ? 4.331 8.860 -17.803 1.00 51.25 89 PHE A CA 1
ATOM 718 C C . PHE A 1 89 ? 3.928 8.673 -19.273 1.00 51.25 89 PHE A C 1
ATOM 720 O O . PHE A 1 89 ? 4.509 7.834 -19.964 1.00 51.25 89 PHE A O 1
ATOM 727 N N . SER A 1 90 ? 2.999 9.486 -19.794 1.00 46.19 90 SER A N 1
ATOM 728 C CA . SER A 1 90 ? 2.604 9.413 -21.208 1.00 46.19 90 SER A CA 1
ATOM 729 C C . SER A 1 90 ? 3.759 9.761 -22.161 1.00 46.19 90 SER A C 1
ATOM 731 O O . SER A 1 90 ? 3.809 9.226 -23.265 1.00 46.19 90 SER A O 1
ATOM 733 N N . CYS A 1 91 ? 4.733 10.578 -21.742 1.00 44.50 91 CYS A N 1
ATOM 734 C CA . CYS A 1 91 ? 5.940 10.854 -22.533 1.00 44.50 91 CYS A CA 1
ATOM 735 C C . CYS A 1 91 ? 6.941 9.684 -22.528 1.00 44.50 91 CYS A C 1
ATOM 737 O O . CYS A 1 91 ? 7.661 9.474 -23.509 1.00 44.50 91 CYS A O 1
ATOM 739 N N . LYS A 1 92 ? 6.981 8.884 -21.454 1.00 43.81 92 LYS A N 1
ATOM 740 C CA . LYS A 1 92 ? 7.912 7.752 -21.329 1.00 43.81 92 LYS A CA 1
ATOM 741 C C . LYS A 1 92 ? 7.488 6.544 -22.175 1.00 43.81 92 LYS A C 1
ATOM 743 O O . LYS A 1 92 ? 8.348 5.914 -22.780 1.00 43.81 92 LYS A O 1
ATOM 748 N N . TYR A 1 93 ? 6.185 6.265 -22.293 1.00 41.06 93 TYR A N 1
ATOM 749 C CA . TYR A 1 93 ? 5.689 5.110 -23.061 1.00 41.06 93 TYR A CA 1
ATOM 750 C C . TYR A 1 93 ? 5.480 5.377 -24.562 1.00 41.06 93 TYR A C 1
ATOM 752 O O . TYR A 1 93 ? 5.604 4.448 -25.356 1.00 41.06 93 TYR A O 1
ATOM 760 N N . VAL A 1 94 ? 5.248 6.625 -24.998 1.00 41.97 94 VAL A N 1
ATOM 761 C CA . VAL A 1 94 ? 5.195 6.950 -26.445 1.00 41.97 94 VAL A CA 1
ATOM 762 C C . VAL A 1 94 ? 6.575 6.805 -27.106 1.00 41.97 94 VAL A C 1
ATOM 764 O O . VAL A 1 94 ? 6.664 6.505 -28.293 1.00 41.97 94 VAL A O 1
ATOM 767 N N . SER A 1 95 ? 7.653 6.911 -26.326 1.00 37.34 95 SER A N 1
ATOM 768 C CA . SER A 1 95 ? 9.031 6.760 -26.813 1.00 37.34 95 SER A CA 1
ATOM 769 C C . SER A 1 95 ? 9.447 5.301 -27.069 1.00 37.34 95 SER A C 1
ATOM 771 O O . SER A 1 95 ? 10.427 5.068 -27.767 1.00 37.34 95 SER A O 1
ATOM 773 N N . PHE A 1 96 ? 8.710 4.315 -26.539 1.00 40.19 96 PHE A N 1
ATOM 774 C CA . PHE A 1 96 ? 8.955 2.883 -26.781 1.00 40.19 96 PHE A CA 1
ATOM 775 C C . PHE A 1 96 ? 8.016 2.269 -27.837 1.00 40.19 96 PHE A C 1
ATOM 777 O O . PHE A 1 96 ? 8.206 1.119 -28.223 1.00 40.19 96 PHE A O 1
ATOM 784 N N . ALA A 1 97 ? 7.018 3.018 -28.324 1.00 35.22 97 ALA A N 1
ATOM 785 C CA . ALA A 1 97 ? 6.004 2.522 -29.261 1.00 35.22 97 ALA A CA 1
ATOM 786 C C . ALA A 1 97 ? 6.273 2.851 -30.745 1.00 35.22 97 ALA A C 1
ATOM 788 O O . ALA A 1 97 ? 5.488 2.444 -31.598 1.00 35.22 97 ALA A O 1
ATOM 789 N N . PHE A 1 98 ? 7.371 3.538 -31.078 1.00 31.94 98 PHE A N 1
ATOM 790 C CA . PHE A 1 98 ? 7.766 3.781 -32.469 1.00 31.94 98 PHE A CA 1
ATOM 791 C C . PHE A 1 98 ? 9.267 3.549 -32.671 1.00 31.94 98 PHE A C 1
ATOM 793 O O . PHE A 1 98 ? 10.057 4.475 -32.489 1.00 31.94 98 PHE A O 1
ATOM 800 N N . PRO A 1 99 ? 9.684 2.338 -33.076 1.00 33.06 99 PRO A N 1
ATOM 801 C CA . PRO A 1 99 ? 10.928 2.193 -33.806 1.00 33.06 99 PRO A CA 1
ATOM 802 C C . PRO A 1 99 ? 10.698 2.725 -35.228 1.00 33.06 99 PRO A C 1
ATOM 804 O O . PRO A 1 99 ? 9.950 2.128 -36.001 1.00 33.06 99 PRO A O 1
ATOM 807 N N . ASN A 1 100 ? 11.319 3.857 -35.551 1.00 34.81 100 ASN A N 1
ATOM 808 C CA . ASN A 1 100 ? 11.768 4.148 -36.912 1.00 34.81 100 ASN A CA 1
ATOM 809 C C . ASN A 1 100 ? 13.289 4.038 -36.919 1.00 34.81 100 ASN A C 1
ATOM 811 O O . ASN A 1 100 ? 13.907 4.668 -36.031 1.00 34.81 100 ASN A O 1
#

Organism: NCBI:txid1317129

Foldseek 3Di:
DDDDDPDDPPCVVVVVVVVVVVVVVVVVVLVCLQPVVVVLLVVLVVLLVVCPDPVNPDPVSVVSNVVSVVSNVVSVVVNVVVVVCVVVVVVVVVVVPDDD

InterPro domains:
  IPR053219 G-protein coupled receptor Dmsr-1 [PTHR46273] (3-76)

Secondary structure (DSSP, 8-state):
--------TT-HHHHHHHHHHHHHHHHHHHHHHHHHHHHHHHHHHHHHHHHTSGGG--HHHHHHHHHHHHHHHHHHHHHHHHHHHHHHHHHHHHTTS---

Radius of gyration: 20.27 Å; chains: 1; bounding box: 51×21×61 Å

Sequence (100 aa):
CSSLVFQLSNESTVYDVLKDIANTFDDFFVYFLLFVGPFIVVANVFAMFILSRKELRTPYNMIFAVMALNQCVHILCRDIQLWNTAPDFSCKYVSFAFPN

pLDDT: mean 72.77, std 18.27, range [31.94, 92.69]